Protein AF-I6R7C0-F1 (afdb_monomer_lite)

Radius of gyration: 23.76 Å; chains: 1; bounding box: 57×23×69 Å

Sequence (149 aa):
KNYSLGPPGFQDVMAQTTSSIFAMDSYAKLIQNQQETDLSKISSINSEFKGNMIQHQRDAKINAAYWLNNMKPQIMKADQNIINYNNSFQSYYNDMLIAIDQKDSGKLKADLEKLYADIVKNQNEVDGLLGNLKAFRDRMAKDTNSFKE

Structure (mmCIF, N/CA/C/O backbone):
data_AF-I6R7C0-F1
#
_entry.id   AF-I6R7C0-F1
#
loop_
_atom_site.group_PDB
_atom_site.id
_atom_site.type_symbol
_atom_site.label_atom_id
_atom_site.label_alt_id
_atom_site.label_comp_id
_atom_site.label_asym_id
_atom_site.label_entity_id
_atom_site.label_seq_id
_atom_site.pdbx_PDB_ins_code
_atom_site.Cartn_x
_atom_site.Cartn_y
_atom_site.Cartn_z
_atom_site.occupancy
_atom_site.B_iso_or_equiv
_atom_site.auth_seq_id
_atom_site.auth_comp_id
_atom_site.auth_asym_id
_atom_site.auth_atom_id
_atom_site.pdbx_PDB_model_num
ATOM 1 N N . LYS A 1 1 ? -1.684 6.402 -29.013 1.00 46.34 1 LYS A N 1
ATOM 2 C CA . LYS A 1 1 ? -2.358 5.987 -27.758 1.00 46.34 1 LYS A CA 1
ATOM 3 C C . LYS A 1 1 ? -1.739 6.798 -26.633 1.00 46.34 1 LYS A C 1
ATOM 5 O O . LYS A 1 1 ? -0.544 6.656 -26.426 1.00 46.34 1 LYS A O 1
ATOM 10 N N . ASN A 1 2 ? -2.505 7.660 -25.964 1.00 51.78 2 ASN A N 1
ATOM 11 C CA . ASN A 1 2 ? -2.024 8.304 -24.743 1.00 51.78 2 ASN A CA 1
ATOM 12 C C . ASN A 1 2 ? -2.043 7.238 -23.651 1.00 51.78 2 ASN A C 1
ATOM 14 O O . ASN A 1 2 ? -3.100 6.684 -23.351 1.00 51.78 2 ASN A O 1
ATOM 18 N N . TYR A 1 3 ? -0.872 6.871 -23.138 1.00 57.16 3 TYR A N 1
ATOM 19 C CA . TYR A 1 3 ? -0.793 5.979 -21.991 1.00 57.16 3 TYR A CA 1
ATOM 20 C C . TYR A 1 3 ? -1.503 6.665 -20.821 1.00 57.16 3 TYR A C 1
ATOM 22 O O . TYR A 1 3 ? -1.185 7.807 -20.497 1.00 57.16 3 TYR A O 1
ATOM 30 N N . SER A 1 4 ? -2.472 5.981 -20.204 1.00 67.50 4 SER A N 1
ATOM 31 C CA . SER A 1 4 ? -3.269 6.524 -19.089 1.00 67.50 4 SER A CA 1
ATOM 32 C C . SER A 1 4 ? -2.411 6.974 -17.899 1.00 67.50 4 SER A C 1
ATOM 34 O O . SER A 1 4 ? -2.873 7.762 -17.084 1.00 67.50 4 SER A O 1
ATOM 36 N N . LEU A 1 5 ? -1.172 6.480 -17.817 1.00 72.88 5 LEU A N 1
ATOM 37 C CA . LEU A 1 5 ? -0.166 6.822 -16.812 1.00 72.88 5 LEU A CA 1
ATOM 38 C C . LEU A 1 5 ? 1.055 7.519 -17.437 1.00 72.88 5 LEU A C 1
ATOM 40 O O . LEU A 1 5 ? 2.183 7.310 -17.001 1.00 72.88 5 LEU A O 1
ATOM 44 N N . GLY A 1 6 ? 0.861 8.339 -18.478 1.00 81.31 6 GLY A N 1
ATOM 45 C CA . GLY A 1 6 ? 1.880 9.326 -18.856 1.00 81.31 6 GLY A CA 1
ATOM 46 C C . GLY A 1 6 ? 2.237 10.231 -17.662 1.00 81.31 6 GLY A 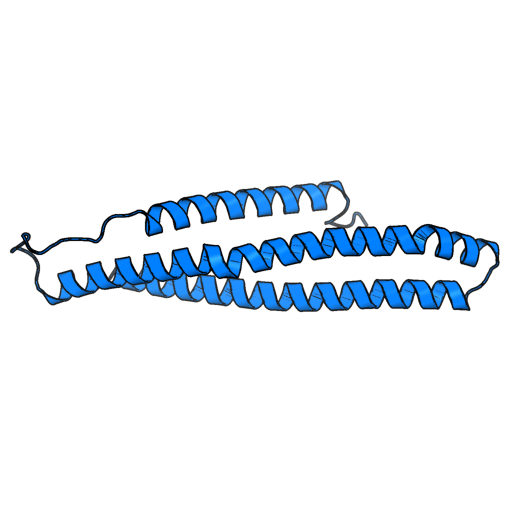C 1
ATOM 47 O O . GLY A 1 6 ? 1.498 10.234 -16.676 1.00 81.31 6 GLY A O 1
ATOM 48 N N . PRO A 1 7 ? 3.321 11.027 -17.725 1.00 82.06 7 PRO A N 1
ATOM 49 C CA . PRO A 1 7 ? 3.833 11.751 -16.556 1.00 82.06 7 PRO A CA 1
ATOM 50 C C . PRO A 1 7 ? 2.772 12.527 -15.748 1.00 82.06 7 PRO A C 1
ATOM 52 O O . PRO A 1 7 ? 2.761 12.374 -14.528 1.00 82.06 7 PRO A O 1
ATOM 55 N N . PRO A 1 8 ? 1.822 13.256 -16.378 1.00 85.69 8 PRO A N 1
ATOM 56 C CA . PRO A 1 8 ? 0.749 13.927 -15.641 1.00 85.69 8 PRO A CA 1
ATOM 57 C C . PRO A 1 8 ? -0.186 12.950 -14.915 1.00 85.69 8 PRO A C 1
ATOM 59 O O . PRO A 1 8 ? -0.417 13.088 -13.721 1.00 85.69 8 PRO A O 1
ATOM 62 N N . GLY A 1 9 ? -0.657 11.907 -15.607 1.00 87.75 9 GLY A N 1
ATOM 63 C CA . GLY A 1 9 ? -1.549 10.910 -15.010 1.00 87.75 9 GLY A CA 1
ATOM 64 C C . GLY A 1 9 ? -0.880 10.132 -13.877 1.00 87.75 9 GLY A C 1
ATOM 65 O O . GLY A 1 9 ? -1.529 9.811 -12.887 1.00 87.75 9 GLY A O 1
ATOM 66 N N . PHE A 1 10 ? 0.428 9.874 -13.985 1.00 86.88 10 PHE A N 1
ATOM 67 C CA . PHE A 1 10 ? 1.203 9.272 -12.904 1.00 86.88 10 PHE A CA 1
ATOM 68 C C . PHE A 1 10 ? 1.304 10.203 -11.682 1.00 86.88 10 PHE A C 1
ATOM 70 O O . PHE A 1 10 ? 1.097 9.772 -10.548 1.00 86.88 10 PHE A O 1
ATOM 77 N N . GLN A 1 11 ? 1.573 11.491 -11.899 1.00 88.50 11 GLN A N 1
ATOM 78 C CA . GLN A 1 11 ? 1.619 12.479 -10.821 1.00 88.50 11 GLN A CA 1
ATOM 79 C C . GLN A 1 11 ? 0.270 12.596 -10.092 1.00 88.50 11 GLN A C 1
ATOM 81 O O . GLN A 1 11 ? 0.246 12.640 -8.860 1.00 88.50 11 GLN A O 1
ATOM 86 N N . ASP A 1 12 ? -0.841 12.577 -10.831 1.00 90.88 12 ASP A N 1
ATOM 87 C CA . ASP A 1 12 ? -2.189 12.656 -10.264 1.00 90.88 12 ASP A CA 1
ATOM 88 C C . ASP A 1 12 ? -2.507 11.454 -9.360 1.00 90.88 12 ASP A C 1
ATOM 90 O O . ASP A 1 12 ? -2.972 11.632 -8.230 1.00 90.88 12 ASP A O 1
ATOM 94 N N . VAL A 1 13 ? -2.206 10.223 -9.800 1.00 90.44 13 VAL A N 1
ATOM 95 C CA . VAL A 1 13 ? -2.455 9.025 -8.973 1.00 90.44 13 VAL A CA 1
ATOM 96 C C . VAL A 1 13 ? -1.560 8.978 -7.732 1.00 90.44 13 VAL A C 1
ATOM 98 O O . VAL A 1 13 ? -2.012 8.546 -6.668 1.00 90.44 13 VAL A O 1
ATOM 101 N N . MET A 1 14 ? -0.321 9.474 -7.819 1.00 90.50 14 MET A N 1
ATOM 102 C CA . MET A 1 14 ? 0.571 9.594 -6.658 1.00 90.50 14 MET A CA 1
ATOM 103 C C . MET A 1 14 ? 0.053 10.624 -5.650 1.00 90.50 14 MET A C 1
ATOM 105 O O . MET A 1 14 ? 0.056 10.369 -4.440 1.00 90.50 14 MET A O 1
ATOM 109 N N . ALA A 1 15 ? -0.448 11.767 -6.130 1.00 92.50 15 ALA A N 1
ATOM 110 C CA . ALA A 1 15 ? -1.070 12.779 -5.282 1.00 92.50 15 ALA A CA 1
ATOM 111 C C . ALA A 1 15 ? -2.316 12.219 -4.577 1.00 92.50 15 ALA A C 1
ATOM 113 O O . ALA A 1 15 ? -2.441 12.336 -3.357 1.00 92.50 15 ALA A O 1
ATOM 114 N N . GLN A 1 16 ? -3.191 11.527 -5.312 1.00 93.81 16 GLN A N 1
ATOM 115 C CA . GLN A 1 16 ? -4.386 10.893 -4.752 1.00 93.81 16 GLN A CA 1
ATOM 116 C C . GLN A 1 16 ? -4.045 9.822 -3.702 1.00 93.81 16 GLN A C 1
ATOM 118 O O . GLN A 1 16 ? -4.683 9.757 -2.644 1.00 93.81 16 GLN A O 1
ATOM 123 N N . THR A 1 17 ? -3.027 9.001 -3.966 1.00 92.75 17 THR A N 1
ATOM 124 C CA . THR A 1 17 ? -2.538 7.979 -3.028 1.00 92.75 17 THR A CA 1
ATOM 125 C C . THR A 1 17 ? -2.035 8.628 -1.742 1.00 92.75 17 THR A C 1
ATOM 127 O O . THR A 1 17 ? -2.458 8.254 -0.647 1.00 92.75 17 THR A O 1
ATOM 130 N N . THR A 1 18 ? -1.222 9.677 -1.868 1.00 93.50 18 THR A N 1
ATOM 131 C CA . THR A 1 18 ? -0.694 10.449 -0.737 1.00 93.50 18 THR A CA 1
ATOM 132 C C . THR A 1 18 ? -1.817 11.060 0.106 1.00 93.50 18 THR A C 1
ATOM 134 O O . THR A 1 18 ? -1.835 10.899 1.328 1.00 93.50 18 THR A O 1
ATOM 137 N N . SER A 1 19 ? -2.803 11.708 -0.524 1.00 96.44 19 SER A N 1
ATOM 138 C CA . SER A 1 19 ? -3.968 12.257 0.182 1.00 96.44 19 SER A CA 1
ATOM 139 C C . SER A 1 19 ? -4.766 11.177 0.918 1.00 96.44 19 SER A C 1
ATOM 141 O O . SER A 1 19 ? -5.190 11.391 2.055 1.00 96.44 19 SER A O 1
ATOM 143 N N . SER A 1 20 ? -4.928 10.001 0.309 1.00 96.00 20 SER A N 1
ATOM 144 C CA . SER A 1 20 ? -5.633 8.869 0.925 1.00 96.00 20 SER A CA 1
ATOM 145 C C . SER A 1 20 ? -4.892 8.338 2.156 1.00 96.00 20 SER A C 1
ATOM 147 O O . SER A 1 20 ? -5.517 8.085 3.188 1.00 96.00 20 SER A O 1
ATOM 149 N N . ILE A 1 21 ? -3.559 8.236 2.090 1.00 96.88 21 ILE A N 1
ATOM 150 C CA . ILE A 1 21 ? -2.722 7.856 3.237 1.00 96.88 21 ILE A CA 1
ATOM 151 C C . ILE A 1 21 ? -2.877 8.869 4.373 1.00 96.88 21 ILE A C 1
ATOM 153 O O . ILE A 1 21 ? -3.054 8.464 5.519 1.00 96.88 21 ILE A O 1
ATOM 157 N N . PHE A 1 22 ? -2.855 10.173 4.080 1.00 97.06 22 PHE A N 1
ATOM 158 C CA . PHE A 1 22 ? -3.017 11.207 5.108 1.00 97.06 22 PHE A CA 1
ATOM 159 C C . PHE A 1 22 ? -4.373 11.142 5.816 1.00 97.06 22 PHE A C 1
ATOM 161 O O . PHE A 1 22 ? -4.434 11.282 7.043 1.00 97.06 22 PHE A O 1
ATOM 168 N N . ALA A 1 23 ? -5.452 10.908 5.068 1.00 97.94 23 ALA A N 1
ATOM 169 C CA . ALA A 1 23 ? -6.778 10.729 5.648 1.00 97.94 23 ALA A CA 1
ATOM 170 C C . ALA A 1 23 ? -6.807 9.510 6.586 1.00 97.94 23 ALA A C 1
ATOM 172 O O . ALA A 1 23 ? -7.205 9.623 7.747 1.00 97.94 23 ALA A O 1
ATOM 173 N N . MET A 1 24 ? -6.306 8.365 6.115 1.00 97.81 24 MET A N 1
ATOM 174 C CA . MET A 1 24 ? -6.250 7.132 6.903 1.00 97.81 24 MET A CA 1
ATOM 175 C C . MET A 1 24 ? -5.359 7.259 8.145 1.00 97.81 24 MET A C 1
ATOM 177 O O . MET A 1 24 ? -5.749 6.815 9.223 1.00 97.81 24 MET A O 1
ATOM 181 N N . ASP A 1 25 ? -4.207 7.925 8.040 1.00 98.12 25 ASP A N 1
ATOM 182 C CA . ASP A 1 25 ? -3.333 8.222 9.179 1.00 98.12 25 ASP A CA 1
ATOM 183 C C . ASP A 1 25 ? -4.036 9.070 10.235 1.00 98.12 25 ASP A C 1
ATOM 185 O O . ASP A 1 25 ? -3.864 8.838 11.433 1.00 98.12 25 ASP A O 1
ATOM 189 N N . SER A 1 26 ? -4.821 10.052 9.797 1.00 98.25 26 SER A N 1
ATOM 190 C CA . SER A 1 26 ? -5.563 10.933 10.696 1.00 98.25 26 SER A CA 1
ATOM 191 C C . SER A 1 26 ? -6.614 10.144 11.478 1.00 98.25 26 SER A C 1
ATOM 193 O O . SER A 1 26 ? -6.653 10.235 12.707 1.00 98.25 26 SER A O 1
ATOM 195 N N . TYR A 1 27 ? -7.400 9.300 10.800 1.00 97.88 27 TYR A N 1
ATOM 196 C CA . TYR A 1 27 ? -8.375 8.428 11.462 1.00 97.88 27 TYR A CA 1
ATOM 197 C C . TYR A 1 27 ? -7.715 7.405 12.385 1.00 97.88 27 TYR A C 1
ATOM 199 O O . TYR A 1 27 ? -8.141 7.246 13.528 1.00 97.88 27 TYR A O 1
ATOM 207 N N . ALA A 1 28 ? -6.648 6.745 11.932 1.00 98.31 28 ALA A N 1
ATOM 208 C CA . ALA A 1 28 ? -5.951 5.749 12.735 1.00 98.31 28 ALA A CA 1
ATOM 209 C C . ALA A 1 28 ? -5.386 6.360 14.026 1.00 98.31 28 ALA A C 1
ATOM 211 O O . ALA A 1 28 ? -5.556 5.794 15.106 1.00 98.31 28 ALA A O 1
ATOM 212 N N . LYS A 1 29 ? -4.772 7.546 13.942 1.00 98.31 29 LYS A N 1
ATOM 213 C CA . LYS A 1 29 ? -4.267 8.270 15.118 1.00 98.31 29 LYS A CA 1
ATOM 214 C C . LYS A 1 29 ? -5.389 8.707 16.056 1.00 98.31 29 LYS A C 1
ATOM 216 O O . LYS A 1 29 ? -5.240 8.566 17.266 1.00 98.31 29 LYS A O 1
ATOM 221 N N . LEU A 1 30 ? -6.506 9.204 15.520 1.00 98.19 30 LEU A N 1
ATOM 222 C CA . LEU A 1 30 ? -7.674 9.575 16.322 1.00 98.19 30 LEU A CA 1
ATOM 223 C C . LEU A 1 30 ? -8.183 8.376 17.138 1.00 98.19 30 LEU A C 1
ATOM 225 O O . LEU A 1 30 ? -8.346 8.488 18.350 1.00 98.19 30 LEU A O 1
ATOM 229 N N . ILE A 1 31 ? -8.376 7.227 16.484 1.00 97.25 31 ILE A N 1
ATOM 230 C CA . ILE A 1 31 ? -8.863 5.994 17.120 1.00 97.25 31 ILE A CA 1
ATOM 231 C C . ILE A 1 31 ? -7.871 5.495 18.179 1.00 97.25 31 ILE A C 1
ATOM 233 O O . ILE A 1 31 ? -8.272 5.141 19.286 1.00 97.25 31 ILE A O 1
ATOM 237 N N . GLN A 1 32 ? -6.572 5.493 17.867 1.00 97.62 32 GLN A N 1
ATOM 238 C CA . GLN A 1 32 ? -5.518 5.096 18.807 1.00 97.62 32 GLN A CA 1
ATOM 239 C C . GLN A 1 32 ? -5.509 5.959 20.072 1.00 97.62 32 GLN A C 1
ATOM 241 O O . GLN A 1 32 ? -5.409 5.430 21.179 1.00 97.62 32 GLN A O 1
ATOM 246 N N . ASN A 1 33 ? -5.674 7.272 19.908 1.00 97.06 33 ASN A N 1
ATOM 247 C CA . ASN A 1 33 ? -5.638 8.237 21.005 1.00 97.06 33 ASN A CA 1
ATOM 248 C C . ASN A 1 33 ? -6.960 8.341 21.778 1.00 97.06 33 ASN A C 1
ATOM 250 O O . ASN A 1 33 ? -7.010 9.004 22.815 1.00 97.06 33 ASN A O 1
ATOM 254 N N . GLN A 1 34 ? -8.036 7.717 21.295 1.00 96.00 34 GLN A N 1
ATOM 255 C CA . GLN A 1 34 ? -9.316 7.725 21.989 1.00 96.00 34 GLN A CA 1
ATOM 256 C C . GLN A 1 34 ? -9.183 7.028 23.350 1.00 96.00 34 GLN A C 1
ATOM 258 O O . GLN A 1 34 ? -8.652 5.919 23.445 1.00 96.00 34 GLN A O 1
ATOM 263 N N . GLN A 1 35 ? -9.683 7.655 24.416 1.00 95.38 35 GLN A N 1
ATOM 264 C CA . GLN A 1 35 ? -9.710 7.040 25.746 1.00 95.38 35 GLN A CA 1
ATOM 265 C C . GLN A 1 35 ? -10.561 5.770 25.748 1.00 95.38 35 GLN A C 1
ATOM 267 O O . GLN A 1 35 ? -11.525 5.665 24.989 1.00 95.38 35 GLN A O 1
ATOM 272 N N . GLU A 1 36 ? -10.198 4.804 26.591 1.00 92.25 36 GLU A N 1
ATOM 273 C CA . GLU A 1 36 ? -10.997 3.590 26.746 1.00 92.25 36 GLU A CA 1
ATOM 274 C C . GLU A 1 36 ? -12.414 3.924 27.215 1.00 92.25 36 GLU A C 1
ATOM 276 O O . GLU A 1 36 ? -12.625 4.770 28.085 1.00 92.25 36 GLU A O 1
ATOM 281 N N . THR A 1 37 ? -13.391 3.271 26.598 1.00 91.12 37 THR A N 1
ATOM 282 C CA . THR A 1 37 ? -14.801 3.441 26.915 1.00 91.12 37 THR A CA 1
ATOM 283 C C . THR A 1 37 ? -15.093 2.884 28.309 1.00 91.12 37 THR A C 1
ATOM 285 O O . THR A 1 37 ? -15.023 1.678 28.532 1.00 91.12 37 THR A O 1
ATOM 288 N N . ASP A 1 38 ? -15.471 3.762 29.240 1.00 92.19 38 ASP A N 1
ATOM 289 C CA . ASP A 1 38 ? -15.965 3.386 30.566 1.00 92.19 38 ASP A CA 1
ATOM 290 C C . ASP A 1 38 ? -17.492 3.527 30.630 1.00 92.19 38 ASP A C 1
ATOM 292 O O . ASP A 1 38 ? -18.046 4.625 30.570 1.00 92.19 38 ASP A O 1
ATOM 296 N N . LEU A 1 39 ? -18.176 2.389 30.767 1.00 92.62 39 LEU A N 1
ATOM 297 C CA . LEU A 1 39 ? -19.636 2.296 30.894 1.00 92.62 39 LEU A CA 1
ATOM 298 C C . LEU A 1 39 ? -20.057 1.761 32.272 1.00 92.62 39 LEU A C 1
ATOM 300 O O . LEU A 1 39 ? -21.215 1.373 32.473 1.00 92.62 39 LEU A O 1
ATOM 304 N N . SER A 1 40 ? -19.135 1.707 33.238 1.00 89.12 40 SER A N 1
ATOM 305 C CA . SER A 1 40 ? -19.376 1.139 34.570 1.00 89.12 40 SER A CA 1
ATOM 306 C C . SER A 1 40 ? -20.535 1.830 35.297 1.00 89.12 40 SER A C 1
ATOM 308 O O . SER A 1 40 ? -21.359 1.160 35.917 1.00 89.12 40 SER A O 1
ATOM 310 N N . LYS A 1 41 ? -20.667 3.151 35.130 1.00 92.75 41 LYS A N 1
ATOM 311 C CA . LYS A 1 41 ? -21.689 3.985 35.787 1.00 92.75 41 LYS A CA 1
ATOM 312 C C . LYS A 1 41 ? -23.048 4.026 35.078 1.00 92.75 41 LYS A C 1
ATOM 314 O O . LYS A 1 41 ? -23.984 4.611 35.613 1.00 92.75 41 LYS A O 1
ATOM 319 N N . ILE A 1 42 ? -23.182 3.423 33.896 1.00 92.06 42 ILE A N 1
ATOM 320 C CA . ILE A 1 42 ? -24.441 3.430 33.134 1.00 92.06 42 ILE A CA 1
ATOM 321 C C . ILE A 1 42 ? -25.240 2.173 33.482 1.00 92.06 42 ILE A C 1
ATOM 323 O O . ILE A 1 42 ? -24.969 1.097 32.958 1.00 92.06 42 ILE A O 1
ATOM 327 N N . SER A 1 43 ? -26.206 2.273 34.392 1.00 92.12 43 SER A N 1
ATOM 328 C CA . SER A 1 43 ? -27.004 1.123 34.855 1.00 92.12 43 SER A CA 1
ATOM 329 C C . SER A 1 43 ? -28.130 0.709 33.900 1.00 92.12 43 SER A C 1
ATOM 331 O O . SER A 1 43 ? -28.644 -0.398 34.020 1.00 92.12 43 SER A O 1
ATOM 333 N N . SER A 1 44 ? -28.505 1.567 32.947 1.00 93.81 44 SER A N 1
ATOM 334 C CA . SER A 1 44 ? -29.622 1.351 32.014 1.00 93.81 44 SER A CA 1
ATOM 335 C C . SER A 1 44 ? -29.323 0.392 30.856 1.00 93.81 44 SER A C 1
ATOM 337 O O . SER A 1 44 ? -30.231 0.064 30.097 1.00 93.81 44 SER A O 1
ATOM 339 N N . ILE A 1 45 ? -28.075 -0.059 30.708 1.00 92.38 45 ILE A N 1
ATOM 340 C CA . ILE A 1 45 ? -27.638 -0.975 29.648 1.00 92.38 45 ILE A CA 1
ATOM 341 C C . ILE A 1 45 ? -27.114 -2.278 30.256 1.00 92.38 45 ILE A C 1
ATOM 343 O O . ILE A 1 45 ? -26.457 -2.270 31.302 1.00 92.38 45 ILE A O 1
ATOM 347 N N . ASN A 1 46 ? -27.404 -3.401 29.596 1.00 93.31 46 ASN A N 1
ATOM 348 C CA . ASN A 1 46 ? -26.997 -4.721 30.073 1.00 93.31 46 ASN A CA 1
ATOM 349 C C . ASN A 1 46 ? -25.470 -4.933 29.943 1.00 93.31 46 ASN A C 1
ATOM 351 O O . ASN A 1 46 ? -24.772 -4.205 29.233 1.00 93.31 46 ASN A O 1
ATOM 355 N N . SER A 1 47 ? -24.936 -5.921 30.663 1.00 91.44 47 SER A N 1
ATOM 356 C CA . SER A 1 47 ? -23.492 -6.195 30.716 1.00 91.44 47 SER A CA 1
ATOM 357 C C . SER A 1 47 ? -22.908 -6.684 29.391 1.00 91.44 47 SER A C 1
ATOM 359 O O . SER A 1 47 ? -21.756 -6.380 29.095 1.00 91.44 47 SER A O 1
ATOM 361 N N . GLU A 1 48 ? -23.689 -7.421 28.604 1.00 92.50 48 GLU A N 1
ATOM 362 C CA . GLU A 1 48 ? -23.276 -7.936 27.296 1.00 92.50 48 GLU A CA 1
ATOM 363 C C . GLU A 1 48 ? -23.026 -6.787 26.315 1.00 92.50 48 GLU A C 1
ATOM 365 O O . GLU A 1 48 ? -21.941 -6.675 25.751 1.00 92.50 48 GLU A O 1
ATOM 370 N N . PHE A 1 49 ? -23.970 -5.853 26.217 1.00 91.56 49 PHE A N 1
ATOM 371 C CA . PHE A 1 49 ? -23.859 -4.664 25.383 1.00 91.56 49 PHE A CA 1
ATOM 372 C C . PHE A 1 49 ? -22.649 -3.804 25.772 1.00 91.56 49 PHE A C 1
ATOM 374 O O . PHE A 1 49 ? -21.885 -3.377 24.906 1.00 91.56 49 PHE A O 1
ATOM 381 N N . LYS A 1 50 ? -22.406 -3.609 27.079 1.00 93.00 50 LYS A N 1
ATOM 382 C CA . LYS A 1 50 ? -21.190 -2.923 27.557 1.00 93.00 50 LYS A CA 1
ATOM 383 C C . LYS A 1 50 ? -19.919 -3.628 27.087 1.00 93.00 50 LYS A C 1
ATOM 385 O O . LYS A 1 50 ? -18.993 -2.965 26.623 1.00 93.00 50 LYS A O 1
ATOM 390 N N . GLY A 1 51 ? -19.879 -4.954 27.223 1.00 92.50 51 GLY A N 1
ATOM 391 C CA . GLY A 1 51 ? -18.759 -5.779 26.780 1.00 92.50 51 GLY A CA 1
ATOM 392 C C . GLY A 1 51 ? -18.499 -5.629 25.282 1.00 92.50 51 GLY A C 1
ATOM 393 O O . GLY A 1 51 ? -17.363 -5.361 24.891 1.00 92.50 51 GLY A O 1
ATOM 394 N N . ASN A 1 52 ? -19.552 -5.702 24.467 1.00 92.88 52 ASN A N 1
ATOM 395 C CA . ASN A 1 52 ? -19.464 -5.573 23.012 1.00 92.88 52 ASN A CA 1
ATOM 396 C C . ASN A 1 52 ? -18.936 -4.194 22.596 1.00 92.88 52 ASN A C 1
ATOM 398 O O . ASN A 1 52 ? -18.004 -4.116 21.800 1.00 92.88 52 ASN A O 1
ATOM 402 N N . MET A 1 53 ? -19.436 -3.101 23.186 1.00 92.25 53 MET A N 1
ATOM 403 C CA . MET A 1 53 ? -18.934 -1.749 22.889 1.00 92.25 53 MET A CA 1
ATOM 404 C C . MET A 1 53 ? -17.435 -1.597 23.184 1.00 92.25 53 MET A C 1
ATOM 406 O O . MET A 1 53 ? -16.692 -1.046 22.369 1.00 92.25 53 MET A O 1
ATOM 410 N N . ILE A 1 54 ? -16.983 -2.096 24.340 1.00 93.81 54 ILE A N 1
ATOM 411 C CA . ILE A 1 54 ? -15.564 -2.061 24.723 1.00 93.81 54 ILE A CA 1
ATOM 412 C C . ILE A 1 54 ? -14.734 -2.902 23.747 1.00 93.81 54 ILE A C 1
ATOM 414 O O . ILE A 1 54 ? -13.655 -2.476 23.328 1.00 93.81 54 ILE A O 1
ATOM 418 N N . GLN A 1 55 ? -15.232 -4.077 23.357 1.00 93.88 55 GLN A N 1
ATOM 419 C CA . GLN A 1 55 ? -14.539 -4.951 22.418 1.00 93.88 55 GLN A CA 1
ATOM 420 C C . GLN A 1 55 ? -14.414 -4.313 21.029 1.00 93.88 55 GLN A C 1
ATOM 422 O O . GLN A 1 55 ? -13.309 -4.250 20.497 1.00 93.88 55 GLN A O 1
ATOM 427 N N . HIS A 1 56 ? -15.484 -3.729 20.487 1.00 95.31 56 HIS A N 1
ATOM 428 C CA . HIS A 1 56 ? -15.425 -3.026 19.204 1.00 95.31 56 HIS A CA 1
ATOM 429 C C . HIS A 1 56 ? -14.454 -1.845 19.219 1.00 95.31 56 HIS A C 1
ATOM 431 O O . HIS A 1 56 ? -13.736 -1.623 18.242 1.00 95.31 56 HIS A O 1
ATOM 437 N N . GLN A 1 57 ? -14.367 -1.110 20.332 1.00 95.50 57 GLN A N 1
ATOM 438 C CA . GLN A 1 57 ? -13.360 -0.060 20.470 1.00 95.50 57 GLN A CA 1
ATOM 439 C C . GLN A 1 57 ? -11.934 -0.634 20.421 1.00 95.50 57 GLN A C 1
ATOM 441 O O . GLN A 1 57 ? -11.058 -0.068 19.760 1.00 95.50 57 GLN A O 1
ATOM 446 N N . ARG A 1 58 ? -11.685 -1.762 21.099 1.00 95.00 58 ARG A N 1
ATOM 447 C CA . ARG A 1 58 ? -10.385 -2.450 21.057 1.00 95.00 58 ARG A CA 1
ATOM 448 C C . ARG A 1 58 ? -10.052 -2.932 19.649 1.00 95.00 58 ARG A C 1
ATOM 450 O O . ARG A 1 58 ? -8.935 -2.702 19.192 1.00 95.00 58 ARG A O 1
ATOM 457 N N . ASP A 1 59 ? -11.010 -3.520 18.943 1.00 95.44 59 ASP A N 1
ATOM 458 C CA . ASP A 1 59 ? -10.818 -3.995 17.571 1.00 95.44 59 ASP A CA 1
ATOM 459 C C . ASP A 1 59 ? -10.524 -2.836 16.611 1.00 95.44 59 ASP A C 1
ATOM 461 O O . ASP A 1 59 ? -9.582 -2.908 15.816 1.00 95.44 59 ASP A O 1
ATOM 465 N N . ALA A 1 60 ? -11.234 -1.711 16.751 1.00 96.25 60 ALA A N 1
ATOM 466 C CA . ALA A 1 60 ? -10.952 -0.489 16.000 1.00 96.25 60 ALA A CA 1
ATOM 467 C C . ALA A 1 60 ? -9.523 0.019 16.255 1.00 96.25 60 ALA A C 1
ATOM 469 O O . ALA A 1 60 ? -8.805 0.356 15.308 1.00 96.25 60 ALA A O 1
ATOM 470 N N . LYS A 1 61 ? -9.067 0.016 17.515 1.00 97.56 61 LYS A N 1
ATOM 471 C CA . LYS A 1 61 ? -7.676 0.343 17.855 1.00 97.56 61 LYS A CA 1
ATOM 472 C C . LYS A 1 61 ? -6.699 -0.637 17.210 1.00 97.56 61 LYS A C 1
ATOM 474 O O . LYS A 1 61 ? -5.746 -0.193 16.575 1.00 97.56 61 LYS A O 1
ATOM 479 N N . ILE A 1 62 ? -6.935 -1.944 17.288 1.00 96.50 62 ILE A N 1
ATOM 480 C CA . ILE A 1 62 ? -6.072 -2.951 16.649 1.00 96.50 62 ILE A CA 1
ATOM 481 C C . ILE A 1 62 ? -5.968 -2.701 15.137 1.00 96.50 62 ILE A C 1
ATOM 483 O O . ILE A 1 62 ? -4.864 -2.711 14.591 1.00 96.50 62 ILE A O 1
ATOM 487 N N . ASN A 1 63 ? -7.083 -2.410 14.464 1.00 97.44 63 ASN A N 1
ATOM 488 C CA . ASN A 1 63 ? -7.096 -2.091 13.035 1.00 97.44 63 ASN A CA 1
ATOM 489 C C . ASN A 1 63 ? -6.328 -0.802 12.717 1.00 97.44 63 ASN A C 1
ATOM 491 O O . ASN A 1 63 ? -5.557 -0.766 11.758 1.00 97.44 63 ASN A O 1
ATOM 495 N N . ALA A 1 64 ? -6.470 0.235 13.544 1.00 98.12 64 ALA A N 1
ATOM 496 C CA . ALA A 1 64 ? -5.714 1.476 13.405 1.00 98.12 64 ALA A CA 1
ATOM 497 C C . ALA A 1 64 ? -4.198 1.262 13.577 1.00 98.12 64 ALA A C 1
ATOM 499 O O . ALA A 1 64 ? -3.405 1.773 12.785 1.00 98.12 64 ALA A O 1
ATOM 500 N N . ALA A 1 65 ? -3.780 0.461 14.561 1.00 98.25 65 ALA A N 1
ATOM 501 C CA . ALA A 1 65 ? -2.375 0.089 14.728 1.00 98.25 65 ALA A CA 1
ATOM 502 C C . ALA A 1 65 ? -1.870 -0.735 13.536 1.00 98.25 65 ALA A C 1
ATOM 504 O O . ALA A 1 65 ? -0.756 -0.523 13.056 1.00 98.25 65 ALA A O 1
ATOM 505 N N . TYR A 1 66 ? -2.695 -1.650 13.022 1.00 98.00 66 TYR A N 1
ATOM 506 C CA . TYR A 1 66 ? -2.353 -2.448 11.852 1.00 98.00 66 TYR A CA 1
ATOM 507 C C . TYR A 1 66 ? -2.144 -1.579 10.605 1.00 98.00 66 TYR A C 1
ATOM 509 O O . TYR A 1 66 ? -1.163 -1.784 9.887 1.00 98.00 66 TYR A O 1
ATOM 517 N N . TRP A 1 67 ? -2.996 -0.570 10.384 1.00 98.38 67 TRP A N 1
ATOM 518 C CA . TRP A 1 67 ? -2.803 0.422 9.324 1.00 98.38 67 TRP A CA 1
ATOM 519 C C . TRP A 1 67 ? -1.433 1.107 9.434 1.00 98.38 67 TRP A C 1
ATOM 521 O O . TRP A 1 67 ? -0.646 1.056 8.487 1.00 98.38 67 TRP A O 1
ATOM 531 N N . LEU A 1 68 ? -1.137 1.691 10.602 1.00 98.31 68 LEU A N 1
ATOM 532 C CA . LEU A 1 68 ? 0.076 2.483 10.835 1.00 98.31 68 LEU A CA 1
ATOM 533 C C . LEU A 1 68 ? 1.357 1.649 10.704 1.00 98.31 68 LEU A C 1
ATOM 535 O O . LEU A 1 68 ? 2.338 2.122 10.133 1.00 98.31 68 LEU A O 1
ATOM 539 N N . ASN A 1 69 ? 1.337 0.416 11.213 1.00 97.94 69 ASN A N 1
ATOM 540 C CA . ASN A 1 69 ? 2.534 -0.415 11.342 1.00 97.94 69 ASN A CA 1
ATOM 541 C C . ASN A 1 69 ? 2.745 -1.389 10.176 1.00 97.94 69 ASN A C 1
ATOM 543 O O . ASN A 1 69 ? 3.847 -1.908 10.028 1.00 97.94 69 ASN A O 1
ATOM 547 N N . ASN A 1 70 ? 1.717 -1.668 9.365 1.00 96.56 70 ASN A N 1
ATOM 548 C CA . ASN A 1 70 ? 1.799 -2.679 8.305 1.00 96.56 70 ASN A CA 1
ATOM 549 C C . ASN A 1 70 ? 1.355 -2.135 6.947 1.00 96.56 70 ASN A C 1
ATOM 551 O O . ASN A 1 70 ? 2.156 -2.110 6.016 1.00 96.56 70 ASN A O 1
ATOM 555 N N . MET A 1 71 ? 0.103 -1.684 6.818 1.00 97.50 71 MET A N 1
ATOM 556 C CA . MET A 1 71 ? -0.445 -1.308 5.505 1.00 97.50 71 MET A CA 1
ATOM 557 C C . MET A 1 71 ? 0.252 -0.080 4.924 1.00 97.50 71 MET A C 1
ATO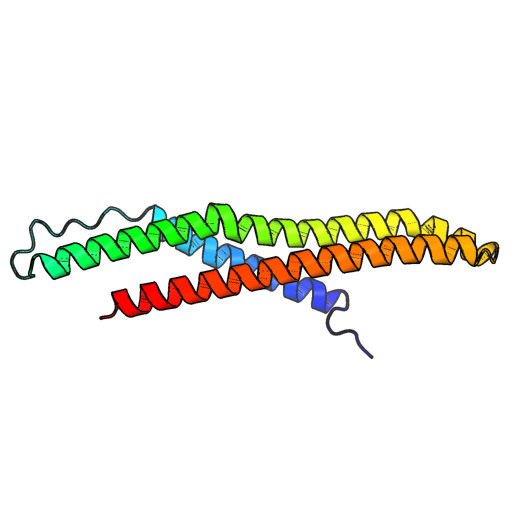M 559 O O . MET A 1 71 ? 0.728 -0.127 3.791 1.00 97.50 71 MET A O 1
ATOM 563 N N . LYS A 1 72 ? 0.387 0.993 5.711 1.00 97.44 72 LYS A N 1
ATOM 564 C CA . LYS A 1 72 ? 1.079 2.206 5.267 1.00 97.44 72 LYS A CA 1
ATOM 565 C C . LYS A 1 72 ? 2.529 1.925 4.835 1.00 97.44 72 LYS A C 1
ATOM 567 O O . LYS A 1 72 ? 2.877 2.320 3.722 1.00 97.44 72 LYS A O 1
ATOM 572 N N . PRO A 1 73 ? 3.374 1.237 5.633 1.00 97.25 73 PRO A N 1
ATOM 573 C CA . PRO A 1 73 ? 4.729 0.890 5.208 1.00 97.25 73 PRO A CA 1
ATOM 57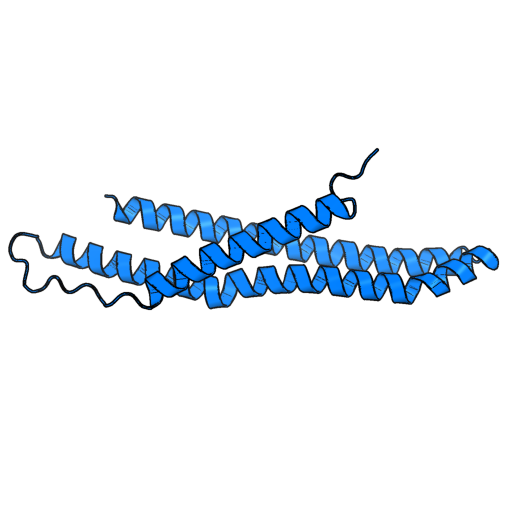4 C C . PRO A 1 73 ? 4.799 0.113 3.890 1.00 97.25 73 PRO A C 1
ATOM 576 O O . PRO A 1 73 ? 5.704 0.354 3.095 1.00 97.25 73 PRO A O 1
ATOM 579 N N . GLN A 1 74 ? 3.848 -0.789 3.622 1.00 96.56 74 GLN A N 1
ATOM 580 C CA . GLN A 1 74 ? 3.824 -1.523 2.354 1.00 96.56 74 GLN A CA 1
ATOM 581 C C . GLN A 1 74 ? 3.498 -0.613 1.160 1.00 96.56 74 GLN A C 1
ATOM 583 O O . GLN A 1 74 ? 4.126 -0.762 0.114 1.00 96.56 74 GLN A O 1
ATOM 588 N N . ILE A 1 75 ? 2.586 0.357 1.317 1.00 96.00 75 ILE A N 1
ATOM 589 C CA . ILE A 1 75 ? 2.312 1.358 0.271 1.00 96.00 75 ILE A CA 1
ATOM 590 C C . ILE A 1 75 ? 3.559 2.217 0.020 1.00 96.00 75 ILE A C 1
ATOM 592 O O . ILE A 1 75 ? 3.996 2.347 -1.118 1.00 96.00 75 ILE A O 1
ATOM 596 N N . MET A 1 76 ? 4.204 2.711 1.083 1.00 94.44 76 MET A N 1
ATOM 597 C CA . MET A 1 76 ? 5.439 3.498 0.958 1.00 94.44 76 MET A CA 1
ATOM 598 C C . MET A 1 76 ? 6.571 2.711 0.282 1.00 94.44 76 MET A C 1
ATOM 600 O O . MET A 1 76 ? 7.362 3.278 -0.469 1.00 94.44 76 MET A O 1
ATOM 604 N N . LYS A 1 77 ? 6.655 1.396 0.523 1.00 94.81 77 LYS A N 1
ATOM 605 C CA . LYS A 1 77 ? 7.606 0.525 -0.174 1.00 94.81 77 LYS A CA 1
ATOM 606 C C . LYS A 1 77 ? 7.306 0.457 -1.675 1.00 94.81 77 LYS A C 1
ATOM 608 O O . LYS A 1 77 ? 8.242 0.517 -2.468 1.00 94.81 77 LYS A O 1
ATOM 613 N N . ALA A 1 78 ? 6.036 0.353 -2.067 1.00 93.56 78 ALA A N 1
ATOM 614 C CA . ALA A 1 78 ? 5.652 0.370 -3.476 1.00 93.56 78 ALA A CA 1
ATOM 615 C C . ALA A 1 78 ? 6.048 1.696 -4.152 1.00 93.56 78 ALA A C 1
ATOM 617 O O . ALA A 1 78 ? 6.648 1.667 -5.225 1.00 93.56 78 ALA A O 1
ATOM 618 N N . ASP A 1 79 ? 5.833 2.835 -3.489 1.00 91.56 79 ASP A N 1
ATOM 619 C CA . ASP A 1 79 ? 6.279 4.145 -3.987 1.00 91.56 79 ASP A CA 1
ATOM 620 C C . ASP A 1 79 ? 7.809 4.199 -4.144 1.00 91.56 79 ASP A C 1
ATOM 622 O O . ASP A 1 79 ? 8.333 4.645 -5.169 1.00 91.56 79 ASP A O 1
ATOM 626 N N . GLN A 1 80 ? 8.548 3.673 -3.162 1.00 92.94 80 GLN A N 1
ATOM 627 C CA . GLN A 1 80 ? 10.008 3.594 -3.227 1.00 92.94 80 GLN A CA 1
ATOM 628 C C . GLN A 1 80 ? 10.489 2.692 -4.372 1.00 92.94 80 GLN A C 1
ATOM 630 O O . GLN A 1 80 ? 11.489 3.004 -5.019 1.00 92.94 80 GLN A O 1
ATOM 635 N N . ASN A 1 81 ? 9.785 1.597 -4.666 1.00 94.69 81 ASN A N 1
ATOM 636 C CA . ASN A 1 81 ? 10.108 0.721 -5.791 1.00 94.69 81 ASN A CA 1
ATOM 637 C C . ASN A 1 81 ? 9.982 1.441 -7.142 1.00 94.69 81 ASN A C 1
ATOM 639 O O . ASN A 1 81 ? 10.777 1.174 -8.045 1.00 94.69 81 ASN A O 1
ATOM 643 N N . ILE A 1 82 ? 9.042 2.384 -7.278 1.00 91.06 82 ILE A N 1
ATOM 644 C CA . ILE A 1 82 ? 8.907 3.208 -8.487 1.00 91.06 82 ILE A CA 1
ATOM 645 C C . ILE A 1 82 ? 10.121 4.131 -8.648 1.00 91.06 82 ILE A C 1
ATOM 647 O O . ILE A 1 82 ? 10.708 4.203 -9.729 1.00 91.06 82 ILE A O 1
ATOM 651 N N . ILE A 1 83 ? 10.541 4.793 -7.565 1.00 90.81 83 ILE A N 1
ATOM 652 C CA . ILE A 1 83 ? 11.744 5.642 -7.555 1.00 90.81 83 ILE A CA 1
ATOM 653 C C . ILE A 1 83 ? 12.984 4.812 -7.905 1.00 90.81 83 ILE A C 1
ATOM 655 O O . ILE A 1 83 ? 13.795 5.214 -8.741 1.00 90.81 83 ILE A O 1
ATOM 659 N N . ASN A 1 84 ? 13.113 3.628 -7.303 1.00 93.88 84 ASN A N 1
ATOM 660 C CA . ASN A 1 84 ? 14.228 2.722 -7.554 1.00 93.88 84 ASN A CA 1
ATOM 661 C C . ASN A 1 84 ? 14.264 2.266 -9.017 1.00 93.88 84 ASN A C 1
ATOM 663 O O . ASN A 1 84 ? 15.333 2.280 -9.620 1.00 93.88 84 ASN A O 1
ATOM 667 N N . TYR A 1 85 ? 13.112 1.935 -9.608 1.00 94.94 85 TYR A N 1
ATOM 668 C CA . TYR A 1 85 ? 13.033 1.584 -11.025 1.00 94.94 85 TYR A CA 1
ATOM 669 C C . TYR A 1 85 ? 13.478 2.738 -11.929 1.00 94.94 85 TYR A C 1
ATOM 671 O O . TYR A 1 85 ? 14.242 2.517 -12.866 1.00 94.94 85 TYR A O 1
ATOM 679 N N . ASN A 1 86 ? 13.065 3.977 -11.635 1.00 92.50 86 ASN A N 1
ATOM 680 C CA . ASN A 1 86 ? 13.553 5.138 -12.379 1.00 92.50 86 ASN A CA 1
ATOM 681 C C . ASN A 1 86 ? 15.084 5.253 -12.295 1.00 92.50 86 ASN A C 1
ATOM 683 O O . ASN A 1 86 ? 15.732 5.474 -13.314 1.00 92.50 86 ASN A O 1
ATOM 687 N N . ASN A 1 87 ? 15.675 5.046 -11.117 1.00 93.81 87 ASN A N 1
ATOM 688 C CA . ASN A 1 87 ? 17.131 5.072 -10.960 1.00 93.81 87 ASN A CA 1
ATOM 689 C C . ASN A 1 87 ? 17.818 3.957 -11.765 1.00 93.81 87 ASN A C 1
ATOM 691 O O . ASN A 1 87 ? 18.801 4.233 -12.455 1.00 93.81 87 ASN A O 1
ATOM 695 N N . SER A 1 88 ? 17.278 2.730 -11.742 1.00 93.38 88 SER A N 1
ATOM 696 C CA . SER A 1 88 ? 17.744 1.631 -12.599 1.00 93.38 88 SER A CA 1
ATOM 697 C C . SER A 1 88 ? 17.692 2.034 -14.073 1.00 93.38 88 SER A C 1
ATOM 699 O O . SER A 1 88 ? 18.705 1.955 -14.765 1.00 93.38 88 SER A O 1
ATOM 701 N N . PHE A 1 89 ? 16.549 2.537 -14.549 1.00 95.50 89 PHE A N 1
ATOM 702 C CA . PHE A 1 89 ? 16.375 2.977 -15.933 1.00 95.50 89 PHE A CA 1
ATOM 703 C C . PHE A 1 89 ? 17.399 4.039 -16.342 1.00 95.50 89 PHE A C 1
ATOM 705 O O . PHE A 1 89 ? 18.062 3.884 -17.365 1.00 95.50 89 PHE A O 1
ATOM 712 N N . GLN A 1 90 ? 17.581 5.078 -15.523 1.00 94.25 90 GLN A N 1
ATOM 713 C CA . GLN A 1 90 ? 18.562 6.136 -15.779 1.00 94.25 90 GLN A CA 1
ATOM 714 C C . GLN A 1 90 ? 19.996 5.589 -15.832 1.00 94.25 90 GLN A C 1
ATOM 716 O O . GLN A 1 90 ? 20.779 6.019 -16.676 1.00 94.25 90 GLN A O 1
ATOM 721 N N . SER A 1 91 ? 20.334 4.606 -14.987 1.00 92.94 91 SER A N 1
ATOM 722 C CA . SER A 1 91 ? 21.665 3.983 -14.989 1.00 92.94 91 SER A CA 1
ATOM 723 C C . SER A 1 91 ? 21.966 3.207 -16.277 1.00 92.94 91 SER A C 1
ATOM 725 O O . SER A 1 91 ? 23.092 3.254 -16.762 1.00 92.94 91 SER A O 1
ATOM 727 N N . TYR A 1 92 ? 20.957 2.561 -16.875 1.00 94.44 92 TYR A N 1
ATOM 728 C CA . TYR A 1 92 ? 21.103 1.829 -18.139 1.00 94.44 92 TYR A CA 1
ATOM 729 C C . TYR A 1 92 ? 20.921 2.712 -19.377 1.00 94.44 92 TYR A C 1
ATOM 731 O O . TYR A 1 92 ? 21.245 2.286 -20.482 1.00 94.44 92 TYR A O 1
ATOM 739 N N . TYR A 1 93 ? 20.394 3.929 -19.233 1.00 94.62 93 TYR A N 1
ATOM 740 C CA . TYR A 1 93 ? 20.007 4.757 -20.375 1.00 94.62 93 TYR A CA 1
ATOM 741 C C . TYR A 1 93 ? 21.180 5.054 -21.319 1.00 94.62 93 TYR A C 1
ATOM 743 O O . TYR A 1 93 ? 21.081 4.815 -22.522 1.00 94.62 93 TYR A O 1
ATOM 751 N N . ASN A 1 94 ? 22.312 5.510 -20.774 1.00 93.62 94 ASN A N 1
ATOM 752 C CA . ASN A 1 94 ? 23.498 5.812 -21.580 1.00 93.62 94 ASN A CA 1
ATOM 753 C C . ASN A 1 94 ? 24.102 4.551 -22.213 1.00 93.62 94 ASN A C 1
ATOM 755 O O . ASN A 1 94 ? 24.492 4.580 -23.377 1.00 93.62 94 ASN A O 1
ATOM 759 N N . ASP A 1 95 ? 24.127 3.439 -21.478 1.00 93.88 95 ASP A N 1
ATOM 760 C CA . ASP A 1 95 ? 24.586 2.142 -21.982 1.00 93.88 95 ASP A CA 1
ATOM 761 C C . ASP A 1 95 ? 23.757 1.671 -23.183 1.00 93.88 95 ASP A C 1
ATOM 763 O O . ASP A 1 95 ? 24.307 1.206 -24.182 1.00 93.88 95 ASP A O 1
ATOM 767 N N . MET A 1 96 ? 22.433 1.832 -23.112 1.00 96.69 96 MET A N 1
ATOM 768 C CA . MET A 1 96 ? 21.531 1.481 -24.207 1.00 96.69 96 MET A CA 1
ATOM 769 C C . MET A 1 96 ? 21.739 2.382 -25.430 1.00 96.69 96 MET A C 1
ATOM 771 O O . MET A 1 96 ? 21.704 1.878 -26.551 1.00 96.69 96 MET A O 1
ATOM 775 N N . LEU A 1 97 ? 21.995 3.684 -25.244 1.00 96.81 97 LEU A N 1
ATOM 776 C CA . LEU A 1 97 ? 22.339 4.587 -26.352 1.00 96.81 97 LEU A CA 1
ATOM 777 C C . LEU A 1 97 ? 23.639 4.161 -27.043 1.00 96.81 97 LEU A C 1
ATOM 779 O O . LEU A 1 97 ? 23.672 4.050 -28.266 1.00 96.81 97 LEU A O 1
ATOM 783 N N . ILE A 1 98 ? 24.675 3.835 -26.265 1.00 96.94 98 ILE A N 1
ATOM 784 C CA . ILE A 1 98 ? 25.949 3.335 -26.800 1.00 96.94 98 ILE A CA 1
ATOM 785 C C . ILE A 1 98 ? 25.733 2.033 -27.583 1.00 96.94 98 ILE A C 1
ATOM 787 O O . ILE A 1 98 ? 26.256 1.888 -28.687 1.00 96.94 98 ILE A O 1
ATOM 791 N N . ALA A 1 99 ? 24.936 1.101 -27.050 1.00 97.44 99 ALA A N 1
ATOM 792 C CA . ALA A 1 99 ? 24.618 -0.149 -27.736 1.00 97.44 99 ALA A CA 1
ATOM 793 C C . ALA A 1 99 ? 23.881 0.090 -29.067 1.00 97.44 99 ALA A C 1
ATOM 795 O O . ALA A 1 99 ? 24.159 -0.589 -30.055 1.00 97.44 99 ALA A O 1
ATOM 796 N N . ILE A 1 100 ? 22.980 1.077 -29.124 1.00 97.06 100 ILE A N 1
ATOM 797 C CA . ILE A 1 100 ? 22.295 1.481 -30.361 1.00 97.06 100 ILE A CA 1
ATOM 798 C C . ILE A 1 100 ? 23.297 2.039 -31.377 1.00 97.06 100 ILE A C 1
ATOM 800 O O . ILE A 1 100 ? 23.316 1.576 -32.521 1.00 97.06 100 ILE A O 1
ATOM 804 N N . ASP A 1 101 ? 24.153 2.974 -30.963 1.00 97.94 101 ASP A N 1
ATOM 805 C CA . ASP A 1 101 ? 25.149 3.609 -31.834 1.00 97.94 101 ASP A CA 1
ATOM 806 C C . ASP A 1 101 ? 26.140 2.584 -32.408 1.00 97.94 101 ASP A C 1
ATOM 808 O O . ASP A 1 101 ? 26.504 2.632 -33.586 1.00 97.94 101 ASP A O 1
ATOM 812 N N . GLN A 1 102 ? 26.527 1.602 -31.592 1.00 98.06 102 GLN A N 1
ATOM 813 C CA . GLN A 1 102 ? 27.419 0.505 -31.975 1.00 98.06 102 GLN A CA 1
ATOM 814 C C . GLN A 1 102 ? 26.710 -0.634 -32.722 1.00 98.06 102 GLN A C 1
ATOM 816 O O . GLN A 1 102 ? 27.373 -1.559 -33.193 1.00 98.06 102 GLN A O 1
ATOM 821 N N . LYS A 1 103 ? 25.377 -0.582 -32.858 1.00 97.88 103 LYS A N 1
ATOM 822 C CA . LYS A 1 103 ? 24.534 -1.672 -33.385 1.00 97.88 103 LYS A CA 1
ATOM 823 C C . LYS A 1 103 ? 24.705 -2.995 -32.620 1.00 97.88 103 LYS A C 1
ATOM 825 O O . LYS A 1 103 ? 24.485 -4.074 -33.178 1.00 97.88 103 LYS A O 1
ATOM 830 N N . ASP A 1 104 ? 25.054 -2.924 -31.338 1.00 98.00 104 ASP A N 1
ATOM 831 C CA . ASP A 1 104 ? 25.173 -4.076 -30.448 1.00 98.00 104 ASP A CA 1
ATOM 832 C C . ASP A 1 104 ? 23.791 -4.502 -29.929 1.00 98.00 104 ASP A C 1
ATOM 834 O O . ASP A 1 104 ? 23.346 -4.174 -28.825 1.00 98.00 104 ASP A O 1
ATOM 838 N N . SER A 1 105 ? 23.094 -5.273 -30.762 1.00 96.75 105 SER A N 1
ATOM 839 C CA . SER A 1 105 ? 21.796 -5.856 -30.406 1.00 96.75 105 SER A CA 1
ATOM 840 C C . SER A 1 105 ? 21.854 -6.788 -29.186 1.00 96.75 105 SER A C 1
ATOM 842 O O . SER A 1 105 ? 20.843 -6.946 -28.499 1.00 96.75 105 SER A O 1
ATOM 844 N N . GLY A 1 106 ? 23.017 -7.383 -28.893 1.00 97.81 106 GLY A N 1
ATOM 845 C CA . GLY A 1 106 ? 23.208 -8.277 -27.754 1.00 97.81 106 GLY A CA 1
ATOM 846 C C . GLY A 1 106 ? 23.182 -7.511 -26.436 1.00 97.81 106 GLY A C 1
ATOM 847 O O . GLY A 1 106 ? 22.405 -7.857 -25.543 1.00 97.81 106 GLY A O 1
ATOM 848 N N . LYS A 1 107 ? 23.968 -6.430 -26.337 1.00 96.00 107 LYS A N 1
ATOM 849 C CA . LYS A 1 107 ? 23.975 -5.546 -25.161 1.00 96.00 107 LYS A CA 1
ATOM 850 C C . LYS A 1 107 ? 22.620 -4.880 -24.948 1.00 96.00 107 LYS A C 1
ATOM 852 O O . LYS A 1 107 ? 22.099 -4.932 -23.835 1.00 96.00 107 LYS A O 1
ATOM 857 N N . LEU A 1 108 ? 22.018 -4.338 -26.011 1.00 97.44 108 LEU A N 1
ATOM 858 C CA . LEU A 1 108 ? 20.705 -3.693 -25.924 1.00 97.44 108 LEU A CA 1
ATOM 859 C C . LEU A 1 108 ? 19.642 -4.653 -25.375 1.00 97.44 108 LEU A C 1
ATOM 861 O O . LEU A 1 108 ? 18.880 -4.293 -24.478 1.00 97.44 108 LEU A O 1
ATOM 865 N N . LYS A 1 109 ? 19.608 -5.894 -25.877 1.00 97.69 109 LYS A N 1
ATOM 866 C CA . LYS A 1 109 ? 18.689 -6.921 -25.379 1.00 97.69 109 LYS A CA 1
ATOM 867 C C . LYS A 1 109 ? 18.932 -7.223 -23.898 1.00 97.69 109 LYS A C 1
ATOM 869 O O . LYS A 1 109 ? 17.974 -7.253 -23.133 1.00 97.69 109 LYS A O 1
ATOM 874 N N . ALA A 1 110 ? 20.187 -7.415 -23.495 1.00 96.31 110 ALA A N 1
ATOM 875 C CA . ALA A 1 110 ? 20.527 -7.748 -22.114 1.00 96.31 110 ALA A CA 1
ATOM 876 C C . ALA A 1 110 ? 20.127 -6.641 -21.119 1.00 96.31 110 ALA A C 1
ATOM 878 O O . ALA A 1 110 ? 19.645 -6.941 -20.027 1.00 96.31 110 ALA A O 1
ATOM 879 N N . ASP A 1 111 ? 20.294 -5.367 -21.482 1.00 96.06 111 ASP A N 1
ATOM 880 C CA . ASP A 1 111 ? 19.883 -4.246 -20.626 1.00 96.06 111 ASP A CA 1
ATOM 881 C C . ASP A 1 111 ? 18.355 -4.145 -20.515 1.00 96.06 111 ASP A C 1
ATOM 883 O O . ASP A 1 111 ? 17.818 -3.977 -19.418 1.00 96.06 111 ASP A O 1
ATOM 887 N N . LEU A 1 112 ? 17.638 -4.333 -21.629 1.00 97.00 112 LEU A N 1
ATOM 888 C CA . LEU A 1 112 ? 16.173 -4.367 -21.637 1.00 97.00 112 LEU A CA 1
ATOM 889 C C . LEU A 1 112 ? 15.613 -5.534 -20.813 1.00 97.00 112 LEU A C 1
ATOM 891 O O . LEU A 1 112 ? 14.626 -5.357 -20.103 1.00 97.00 112 LEU A O 1
ATOM 895 N N . GLU A 1 113 ? 16.240 -6.712 -20.863 1.00 97.25 113 GLU A N 1
ATOM 896 C CA . GLU A 1 113 ? 15.839 -7.873 -20.058 1.00 97.25 113 GLU A CA 1
ATOM 897 C C . GLU A 1 113 ? 15.976 -7.605 -18.553 1.00 97.25 113 GLU A C 1
ATOM 899 O O . GLU A 1 113 ? 15.106 -8.011 -17.779 1.00 97.25 113 GLU A O 1
ATOM 904 N N . LYS A 1 114 ? 17.009 -6.866 -18.127 1.00 95.56 114 LYS A N 1
ATOM 905 C CA . LYS A 1 114 ? 17.168 -6.459 -16.720 1.00 95.56 114 LYS A CA 1
ATOM 906 C C . LYS A 1 114 ? 16.079 -5.483 -16.284 1.00 95.56 114 LYS A C 1
ATOM 908 O O . LYS A 1 114 ? 15.466 -5.686 -15.240 1.00 95.56 114 LYS A O 1
ATOM 913 N N . LEU A 1 115 ? 15.797 -4.464 -17.098 1.00 96.62 115 LEU A N 1
ATOM 914 C CA . LEU A 1 115 ? 14.713 -3.514 -16.822 1.00 96.62 115 LEU A CA 1
ATOM 915 C C . LEU A 1 115 ? 13.353 -4.215 -16.768 1.00 96.62 115 LEU A C 1
ATOM 917 O O . LEU A 1 115 ? 12.540 -3.937 -15.890 1.00 96.62 115 LEU A O 1
ATOM 921 N N . TYR A 1 116 ? 13.117 -5.164 -17.673 1.00 96.69 116 TYR A N 1
ATOM 922 C CA . TYR A 1 116 ? 11.902 -5.968 -17.671 1.00 96.69 116 TYR A CA 1
ATOM 923 C C . TYR A 1 116 ? 11.778 -6.830 -16.408 1.00 96.69 116 TYR A C 1
ATOM 925 O O . TYR A 1 116 ? 10.699 -6.899 -15.818 1.00 96.69 116 TYR A O 1
ATOM 933 N N . ALA A 1 117 ? 12.871 -7.442 -15.947 1.00 96.00 117 ALA A N 1
ATOM 934 C CA . ALA A 1 117 ? 12.875 -8.202 -14.699 1.00 96.00 117 ALA A CA 1
ATOM 935 C C . ALA A 1 117 ? 12.510 -7.326 -13.483 1.00 96.00 117 ALA A C 1
ATOM 937 O O . ALA A 1 117 ? 11.717 -7.756 -12.640 1.00 96.00 117 ALA A O 1
ATOM 938 N N . ASP A 1 118 ? 13.011 -6.086 -13.423 1.00 95.31 118 ASP A N 1
ATOM 939 C CA . ASP A 1 118 ? 12.643 -5.120 -12.378 1.00 95.31 118 ASP A CA 1
ATOM 940 C C . ASP A 1 118 ? 11.146 -4.759 -12.431 1.00 95.31 118 ASP A C 1
ATOM 942 O O . ASP A 1 118 ? 10.486 -4.711 -11.388 1.00 95.31 118 ASP A O 1
ATOM 946 N N . ILE A 1 119 ? 10.579 -4.568 -13.631 1.00 95.56 119 ILE A N 1
ATOM 947 C CA . ILE A 1 119 ? 9.134 -4.330 -13.811 1.00 95.56 119 ILE A CA 1
ATOM 948 C C . ILE A 1 119 ? 8.324 -5.504 -13.259 1.00 95.56 119 ILE A C 1
ATOM 950 O O . ILE A 1 119 ? 7.411 -5.293 -12.461 1.00 95.56 119 ILE A O 1
ATOM 954 N N . VAL A 1 120 ? 8.663 -6.736 -13.651 1.00 97.06 120 VAL A N 1
ATOM 955 C CA . VAL A 1 120 ? 7.943 -7.945 -13.216 1.00 97.06 120 VAL A CA 1
ATOM 956 C C . VAL A 1 120 ? 8.006 -8.102 -11.698 1.00 97.06 120 VAL A C 1
ATOM 958 O O . VAL A 1 120 ? 6.997 -8.405 -11.059 1.00 97.06 120 VAL A O 1
ATOM 961 N N . LYS A 1 121 ? 9.171 -7.850 -11.094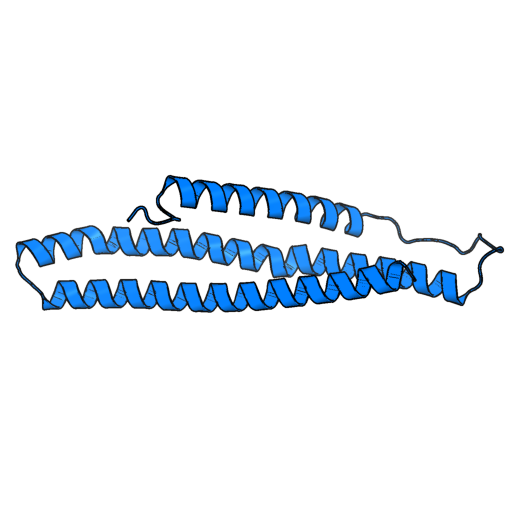 1.00 95.44 121 LYS A N 1
ATOM 962 C CA . LYS A 1 121 ? 9.324 -7.866 -9.636 1.00 95.44 121 LYS A CA 1
ATOM 963 C C . LYS A 1 121 ? 8.402 -6.845 -8.968 1.00 95.44 121 LYS A C 1
ATOM 965 O O . LYS A 1 121 ? 7.663 -7.206 -8.054 1.00 95.44 121 LYS A O 1
ATOM 970 N N . ASN A 1 122 ? 8.421 -5.596 -9.431 1.00 95.12 122 ASN A N 1
ATOM 971 C CA . ASN A 1 122 ? 7.586 -4.533 -8.873 1.00 95.12 122 ASN A CA 1
ATOM 972 C C . ASN A 1 122 ? 6.092 -4.844 -9.020 1.00 95.12 122 ASN A C 1
ATOM 974 O O . ASN A 1 122 ? 5.324 -4.599 -8.093 1.00 95.12 122 ASN A O 1
ATOM 978 N N . GLN A 1 123 ? 5.689 -5.429 -10.149 1.00 95.62 123 GLN A N 1
ATOM 979 C CA . GLN A 1 123 ? 4.310 -5.833 -10.397 1.00 95.62 123 GLN A CA 1
ATOM 980 C C . GLN A 1 123 ? 3.839 -6.892 -9.390 1.00 95.62 123 GLN A C 1
ATOM 982 O O . GLN A 1 123 ? 2.801 -6.711 -8.759 1.00 95.62 123 GLN A O 1
ATOM 987 N N . ASN A 1 124 ? 4.647 -7.928 -9.145 1.00 95.81 124 ASN A N 1
ATOM 988 C CA . ASN A 1 124 ? 4.337 -8.959 -8.149 1.00 95.81 124 ASN A CA 1
ATOM 989 C C . ASN A 1 124 ? 4.215 -8.384 -6.726 1.00 95.81 124 ASN A C 1
ATOM 991 O O . ASN A 1 124 ? 3.345 -8.795 -5.955 1.00 95.81 124 ASN A O 1
ATOM 995 N N . GLU A 1 125 ? 5.077 -7.430 -6.359 1.00 94.88 125 GLU A N 1
ATOM 996 C CA . GLU A 1 125 ? 4.994 -6.764 -5.054 1.00 94.88 125 GLU A CA 1
ATOM 997 C C . GLU A 1 125 ? 3.708 -5.928 -4.916 1.00 94.88 125 GLU A C 1
ATOM 999 O O . GLU A 1 125 ? 3.065 -5.960 -3.863 1.00 94.88 125 GLU A O 1
ATOM 1004 N N . VAL A 1 126 ? 3.296 -5.229 -5.980 1.00 95.00 126 VAL A N 1
ATOM 1005 C CA . VAL A 1 126 ? 2.042 -4.458 -6.014 1.00 95.00 126 VAL A CA 1
ATOM 1006 C C . VAL A 1 126 ? 0.813 -5.370 -5.963 1.00 95.00 126 VAL A C 1
ATOM 1008 O O . VAL A 1 126 ? -0.136 -5.055 -5.244 1.00 95.00 126 VAL A O 1
ATOM 1011 N N . ASP A 1 127 ? 0.825 -6.515 -6.646 1.00 97.06 127 ASP A N 1
ATOM 1012 C CA . ASP A 1 127 ? -0.270 -7.493 -6.584 1.00 97.06 127 ASP A CA 1
ATOM 1013 C C . ASP A 1 127 ? -0.457 -8.040 -5.161 1.00 97.06 127 ASP A C 1
ATOM 1015 O O . ASP A 1 127 ? -1.584 -8.132 -4.659 1.00 97.06 127 ASP A O 1
ATOM 1019 N N . GLY A 1 128 ? 0.650 -8.325 -4.466 1.00 96.25 128 GLY A N 1
ATOM 1020 C CA . GLY A 1 128 ? 0.633 -8.708 -3.054 1.00 96.25 128 GLY A CA 1
ATOM 1021 C C . GLY A 1 128 ? 0.054 -7.610 -2.155 1.00 96.25 128 GLY A C 1
ATOM 1022 O O . GLY A 1 128 ? -0.826 -7.878 -1.331 1.00 96.25 128 GLY A O 1
ATOM 1023 N N . LEU A 1 129 ? 0.488 -6.359 -2.346 1.00 96.62 129 LEU A N 1
ATOM 1024 C CA . LEU A 1 129 ? -0.058 -5.204 -1.627 1.00 96.62 129 LEU A CA 1
ATOM 1025 C C . LEU A 1 129 ? -1.567 -5.044 -1.868 1.00 96.62 129 LEU A C 1
ATOM 1027 O O . LEU A 1 129 ? -2.324 -4.835 -0.919 1.00 96.62 129 LEU A O 1
ATOM 1031 N N . LEU A 1 130 ? -2.030 -5.180 -3.113 1.00 97.06 130 LEU A N 1
ATOM 1032 C CA . LEU A 1 130 ? -3.451 -5.092 -3.448 1.00 97.06 130 LEU A CA 1
ATOM 1033 C C . LEU A 1 130 ? -4.270 -6.175 -2.732 1.00 97.06 130 LEU A C 1
ATOM 1035 O O . LEU A 1 130 ? -5.367 -5.893 -2.242 1.00 97.06 130 LEU A O 1
ATOM 1039 N N . GLY A 1 131 ? -3.742 -7.399 -2.650 1.00 98.00 131 GLY A N 1
ATOM 1040 C CA . GLY A 1 131 ? -4.339 -8.481 -1.867 1.00 98.00 131 GLY A CA 1
ATOM 1041 C C . GLY A 1 131 ? -4.475 -8.115 -0.386 1.00 98.00 131 GLY A C 1
ATOM 1042 O O . GLY A 1 131 ? -5.565 -8.224 0.179 1.00 98.00 131 GLY A O 1
ATOM 1043 N N . ASN A 1 132 ? -3.404 -7.595 0.216 1.00 97.19 132 ASN A N 1
ATOM 1044 C CA . ASN A 1 132 ? -3.392 -7.185 1.622 1.00 97.19 132 ASN A CA 1
ATOM 1045 C C . ASN A 1 132 ? -4.374 -6.039 1.908 1.00 97.19 132 ASN A C 1
ATOM 1047 O O . ASN A 1 132 ? -5.107 -6.090 2.895 1.00 97.19 132 ASN A O 1
ATOM 1051 N N . LEU A 1 133 ? -4.451 -5.038 1.026 1.00 97.19 133 LEU A N 1
ATOM 1052 C CA . LEU A 1 133 ? -5.390 -3.921 1.160 1.00 97.19 133 LEU A CA 1
ATOM 1053 C C . LEU A 1 133 ? -6.851 -4.377 1.071 1.00 97.19 133 LEU A C 1
ATOM 1055 O O . LEU A 1 133 ? -7.685 -3.909 1.847 1.00 97.19 133 LEU A O 1
ATOM 1059 N N . LYS A 1 134 ? -7.169 -5.311 0.164 1.00 98.00 134 LYS A N 1
ATOM 1060 C CA . LYS A 1 134 ? -8.513 -5.905 0.069 1.00 98.00 134 LYS A CA 1
ATOM 1061 C C . LYS A 1 134 ? -8.869 -6.673 1.339 1.00 98.00 134 LYS A C 1
ATOM 1063 O O . LYS A 1 134 ? -9.927 -6.424 1.908 1.00 98.00 134 LYS A O 1
ATOM 1068 N N . ALA A 1 135 ? -7.969 -7.526 1.826 1.00 97.56 135 ALA A N 1
ATOM 1069 C CA . ALA A 1 135 ? -8.186 -8.275 3.062 1.00 97.56 135 ALA A CA 1
ATOM 1070 C C . ALA A 1 135 ? -8.373 -7.345 4.274 1.00 97.56 135 ALA A C 1
ATOM 1072 O O . ALA A 1 135 ? -9.268 -7.555 5.093 1.00 97.56 135 ALA A O 1
ATOM 1073 N N . PHE A 1 136 ? -7.571 -6.279 4.365 1.00 97.06 136 PHE A N 1
ATOM 1074 C CA . PHE A 1 136 ? -7.705 -5.275 5.417 1.00 97.06 136 PHE A CA 1
ATOM 1075 C C . PHE A 1 136 ? -9.051 -4.542 5.346 1.00 97.06 136 PHE A C 1
ATOM 1077 O O . PHE A 1 136 ? -9.734 -4.410 6.362 1.00 97.06 136 PHE A O 1
ATOM 1084 N N . ARG A 1 137 ? -9.479 -4.124 4.149 1.00 96.75 137 ARG A N 1
ATOM 1085 C CA . ARG A 1 137 ? -10.804 -3.529 3.922 1.00 96.75 137 ARG A CA 1
ATOM 1086 C C . ARG A 1 137 ? -11.927 -4.471 4.352 1.00 96.75 137 ARG A C 1
ATOM 1088 O O . ARG A 1 137 ? -12.848 -4.031 5.034 1.00 96.75 137 ARG A O 1
ATOM 1095 N N . ASP A 1 138 ? -11.861 -5.740 3.964 1.00 96.88 138 ASP A N 1
ATOM 1096 C CA . ASP A 1 138 ? -12.920 -6.713 4.248 1.00 96.88 138 ASP A CA 1
ATOM 1097 C C . ASP A 1 138 ? -13.031 -6.989 5.756 1.00 96.88 138 ASP A C 1
ATOM 1099 O O . ASP A 1 138 ? -14.138 -7.052 6.295 1.00 96.88 138 ASP A O 1
ATOM 1103 N N . ARG A 1 139 ? -11.893 -7.043 6.462 1.00 94.81 139 ARG A N 1
ATOM 1104 C CA . ARG A 1 139 ? -11.856 -7.081 7.931 1.00 94.81 139 ARG A CA 1
ATOM 1105 C C . ARG A 1 139 ? -12.530 -5.851 8.545 1.00 94.81 139 ARG A C 1
ATOM 1107 O O . ARG A 1 139 ? -13.430 -6.008 9.363 1.00 94.81 139 ARG A O 1
ATOM 1114 N N . MET A 1 140 ? -12.150 -4.642 8.123 1.00 94.06 140 MET A N 1
ATOM 1115 C CA . MET A 1 140 ? -12.755 -3.404 8.639 1.00 94.06 140 MET A CA 1
ATOM 1116 C C . MET A 1 140 ? -14.264 -3.339 8.380 1.00 94.06 140 MET A C 1
ATOM 1118 O O . MET A 1 140 ? -15.012 -2.876 9.240 1.00 94.06 140 MET A O 1
ATOM 1122 N N . ALA A 1 141 ? -14.721 -3.798 7.212 1.00 94.69 141 ALA A N 1
ATOM 1123 C CA . ALA A 1 141 ? -16.140 -3.838 6.874 1.00 94.69 141 ALA A CA 1
ATOM 1124 C C . ALA A 1 141 ? -16.914 -4.777 7.808 1.00 94.69 141 ALA A C 1
ATOM 1126 O O . ALA A 1 141 ? -17.988 -4.412 8.285 1.00 94.69 141 ALA A O 1
ATOM 1127 N N . LYS A 1 142 ? -16.350 -5.952 8.114 1.00 93.38 142 LYS A N 1
ATOM 1128 C CA .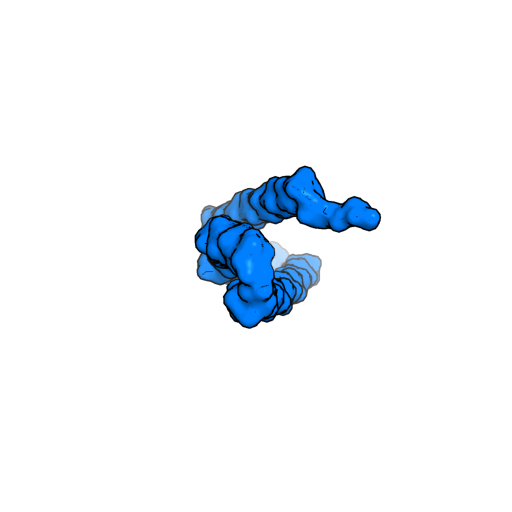 LYS A 1 142 ? -16.943 -6.898 9.063 1.00 93.38 142 LYS A CA 1
ATOM 1129 C C . LYS A 1 142 ? -17.029 -6.301 10.468 1.00 93.38 142 LYS A C 1
ATOM 1131 O O . LYS A 1 142 ? -18.116 -6.278 11.034 1.00 93.38 142 LYS A O 1
ATOM 1136 N N . ASP A 1 143 ? -15.930 -5.741 10.971 1.00 91.75 143 ASP A N 1
ATOM 1137 C CA . ASP A 1 143 ? -15.880 -5.135 12.309 1.00 91.75 143 ASP A CA 1
ATOM 1138 C C . ASP A 1 143 ? -16.851 -3.943 12.424 1.00 91.75 143 ASP A C 1
ATOM 1140 O O . ASP A 1 143 ? -17.530 -3.776 13.435 1.00 91.75 143 ASP A O 1
ATOM 1144 N N . THR A 1 144 ? -16.980 -3.143 11.358 1.00 91.56 144 THR A N 1
ATOM 1145 C CA . THR A 1 144 ? -17.914 -2.005 11.301 1.00 91.56 144 THR A CA 1
ATOM 1146 C C . THR A 1 144 ? -19.373 -2.449 11.274 1.00 91.56 144 THR A C 1
ATOM 1148 O O . THR A 1 144 ? -20.217 -1.783 11.867 1.00 91.56 144 THR A O 1
ATOM 1151 N N . ASN A 1 145 ? -19.692 -3.534 10.567 1.00 90.00 145 ASN A N 1
ATOM 1152 C CA . ASN A 1 145 ? -21.054 -4.061 10.538 1.00 90.00 145 ASN A CA 1
ATOM 1153 C C . ASN A 1 145 ? -21.438 -4.626 11.905 1.00 90.00 145 ASN A C 1
ATOM 1155 O O . ASN A 1 145 ? -22.485 -4.253 12.417 1.00 90.00 145 ASN A O 1
ATOM 1159 N N . SER A 1 146 ? -20.553 -5.407 12.532 1.00 88.19 146 SER A N 1
ATOM 1160 C CA . SER A 1 146 ? -20.779 -5.914 13.887 1.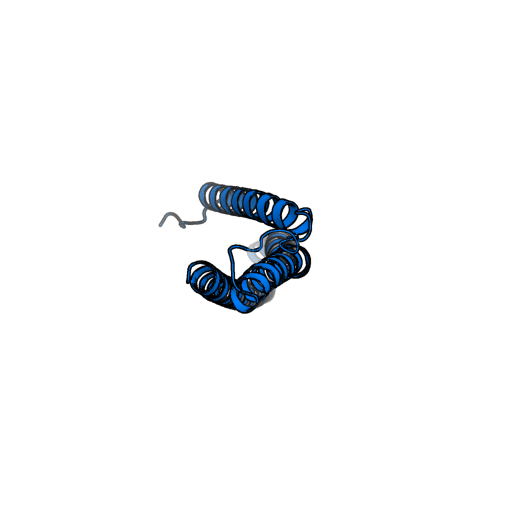00 88.19 146 SER A CA 1
ATOM 1161 C C . SER A 1 146 ? -20.932 -4.801 14.925 1.00 88.19 146 SER A C 1
ATOM 1163 O O . SER A 1 146 ? -21.716 -4.955 15.843 1.00 88.19 146 SER A O 1
ATOM 1165 N N . PHE A 1 147 ? -20.243 -3.664 14.774 1.00 88.44 147 PHE A N 1
ATOM 1166 C CA . PHE A 1 147 ? -20.408 -2.523 15.684 1.00 88.44 147 PHE A CA 1
ATOM 1167 C C . PHE A 1 147 ? -21.769 -1.810 15.566 1.00 88.44 147 PHE A C 1
ATOM 1169 O O . PHE A 1 147 ? -22.180 -1.115 16.493 1.00 88.44 147 PHE A O 1
ATOM 1176 N N . LYS A 1 148 ? -22.435 -1.902 14.409 1.00 86.38 148 LYS A N 1
ATOM 1177 C CA . LYS A 1 148 ? -23.734 -1.247 14.172 1.00 86.38 148 LYS A CA 1
ATOM 1178 C C . LYS A 1 148 ? -24.922 -2.073 14.663 1.00 86.38 148 LYS A C 1
ATOM 1180 O O . LYS A 1 148 ? -26.004 -1.502 14.797 1.00 86.38 148 LYS A O 1
ATOM 1185 N N . GLU A 1 149 ? -24.727 -3.378 14.824 1.00 78.25 149 GLU A N 1
ATOM 1186 C CA . GLU A 1 149 ? -25.707 -4.334 15.354 1.00 78.25 149 GLU A CA 1
ATOM 1187 C C . GLU A 1 149 ? -25.745 -4.280 16.888 1.00 78.25 149 GLU A C 1
ATOM 1189 O O . GLU A 1 149 ? -26.870 -4.345 17.433 1.00 78.25 149 GLU A O 1
#

pLDDT: mean 93.4, std 7.46, range [46.34, 98.38]

Secondary structure (DSSP, 8-state):
---TTSHHHHHHHHHHHHHHHHHHHHHHHHHHHSPP---TT-TTS-HHHHHHHHHHHHHHHHHHHHIIIIIHHHHHHHHHHHHHHHHHHHHHHHHHHHHHHTT-HHHHHHHHHHHHHHHHHHHHHHHHHHHHHHHHHHHHHHHHHHHH-

InterPro domains:
  IPR008414 Hemolysin BL-binding component [PF05791] (5-149)
  IPR052785 Enterotoxin complex component [PTHR38443] (2-149)

Organism: Bacillus cereus (NCBI:txid1396)

Foldseek 3Di:
DPDCCDPVNVVVVVVVVVVVLVVLLVQLVVLLPDDQDDCPPPPPDDPVLVVLLRVLSVVSNVLSVCCVPPLVVLVVVLVVLVVVLVVLCVVCVVVLVVCVVVVVPVSNVVSVVVSVVSVVVSVVSVVVSVVVVVVSVVSVVVSVVSNVD